Protein AF-A0A917NNL1-F1 (afdb_monomer)

Mean predicted aligned error: 13.94 Å

pLDDT: mean 75.23, std 23.36, range [39.41, 98.56]

Structure (mmCIF, N/CA/C/O backbone):
data_AF-A0A917NNL1-F1
#
_entry.id   AF-A0A917NNL1-F1
#
loop_
_atom_site.group_PDB
_atom_site.id
_atom_site.type_symbol
_atom_site.label_atom_id
_atom_site.label_alt_id
_atom_site.label_comp_id
_atom_site.label_asym_id
_atom_site.label_entity_id
_atom_site.label_seq_id
_atom_site.pdbx_PDB_ins_code
_atom_site.Cartn_x
_atom_site.Cartn_y
_atom_site.Cartn_z
_atom_site.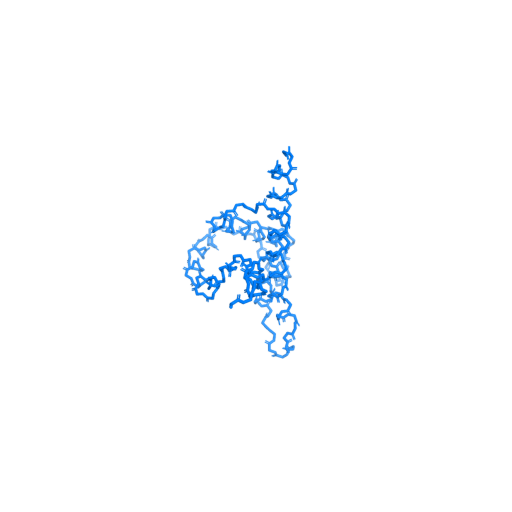occupancy
_atom_site.B_iso_or_equiv
_atom_site.auth_seq_id
_atom_site.auth_comp_id
_atom_site.auth_asym_id
_atom_site.auth_atom_id
_atom_site.pdbx_PDB_model_num
ATOM 1 N N . MET A 1 1 ? 38.543 -42.756 7.870 1.00 49.38 1 MET A N 1
ATOM 2 C CA . MET A 1 1 ? 37.771 -41.542 7.534 1.00 49.38 1 MET A CA 1
ATOM 3 C C . MET A 1 1 ? 36.897 -41.929 6.367 1.00 49.38 1 MET A C 1
ATOM 5 O O . MET A 1 1 ? 37.455 -42.351 5.367 1.00 49.38 1 MET A O 1
ATOM 9 N N . ASN A 1 2 ? 35.582 -41.982 6.570 1.00 50.75 2 ASN A N 1
ATOM 10 C CA . ASN A 1 2 ? 34.646 -42.558 5.607 1.00 50.75 2 ASN A CA 1
ATOM 11 C C . ASN A 1 2 ? 34.045 -41.427 4.763 1.00 50.75 2 ASN A C 1
ATOM 13 O O . ASN A 1 2 ? 33.583 -40.434 5.322 1.00 50.75 2 ASN A O 1
ATOM 17 N N . ASP A 1 3 ? 34.020 -41.594 3.443 1.00 52.50 3 ASP A N 1
ATOM 18 C CA . ASP A 1 3 ? 33.631 -40.577 2.448 1.00 52.50 3 ASP A CA 1
ATOM 19 C C . ASP A 1 3 ? 32.131 -40.197 2.460 1.00 52.50 3 ASP A C 1
ATOM 21 O O . ASP A 1 3 ? 31.635 -39.530 1.557 1.00 52.50 3 ASP A O 1
ATOM 25 N N . GLN A 1 4 ? 31.391 -40.589 3.501 1.00 53.19 4 GLN A N 1
ATOM 26 C CA . GLN A 1 4 ? 29.971 -40.272 3.681 1.00 53.19 4 GLN A CA 1
ATOM 27 C C . GLN A 1 4 ? 29.708 -39.017 4.528 1.00 53.19 4 GLN A C 1
ATOM 29 O O . GLN A 1 4 ? 28.570 -38.562 4.580 1.00 53.19 4 GLN A O 1
ATOM 34 N N . GLU A 1 5 ? 30.729 -38.405 5.135 1.00 53.75 5 GLU A N 1
ATOM 35 C CA . GLU A 1 5 ? 30.560 -37.146 5.886 1.00 53.75 5 GLU A CA 1
ATOM 36 C C . GLU A 1 5 ? 30.723 -35.881 5.021 1.00 53.75 5 GLU A C 1
ATOM 38 O O . GLU A 1 5 ? 30.414 -34.783 5.477 1.00 53.75 5 GLU A O 1
ATOM 43 N N . GLN A 1 6 ? 31.139 -36.001 3.753 1.00 52.16 6 GLN A N 1
ATOM 44 C CA . GLN A 1 6 ? 31.315 -34.837 2.869 1.00 52.16 6 GLN A CA 1
ATOM 45 C C . GLN A 1 6 ? 30.054 -34.413 2.095 1.00 52.16 6 GLN A C 1
ATOM 47 O O . GLN A 1 6 ? 30.068 -33.372 1.445 1.00 52.16 6 GLN A O 1
ATOM 52 N N . LEU A 1 7 ? 28.939 -35.147 2.199 1.00 49.28 7 LEU A N 1
ATOM 53 C CA . LEU A 1 7 ? 27.685 -34.832 1.491 1.00 49.28 7 LEU A CA 1
ATOM 54 C C . LEU A 1 7 ? 26.594 -34.186 2.372 1.00 49.28 7 LEU A C 1
ATOM 56 O O . LEU A 1 7 ? 25.415 -34.259 2.049 1.00 49.28 7 LEU A O 1
ATOM 60 N N . SER A 1 8 ? 26.971 -33.530 3.476 1.00 53.31 8 SER A N 1
ATOM 61 C CA . SER A 1 8 ? 26.028 -32.898 4.423 1.00 53.31 8 SER A CA 1
ATOM 62 C C . SER A 1 8 ? 26.089 -31.358 4.457 1.00 53.31 8 SER A C 1
ATOM 64 O O . SER A 1 8 ? 25.460 -30.740 5.314 1.00 53.31 8 SER A O 1
ATOM 66 N N . MET A 1 9 ? 26.851 -30.708 3.571 1.00 47.72 9 MET A N 1
ATOM 67 C CA . MET A 1 9 ? 27.166 -29.270 3.702 1.00 47.72 9 MET A CA 1
ATOM 68 C C . MET A 1 9 ? 26.698 -28.396 2.521 1.00 47.72 9 MET A C 1
ATOM 70 O O . MET A 1 9 ? 27.087 -27.236 2.447 1.00 47.72 9 MET A O 1
ATOM 74 N N . ALA A 1 10 ? 25.858 -28.905 1.610 1.00 48.75 10 ALA A N 1
ATOM 75 C CA . ALA A 1 10 ? 25.481 -28.200 0.372 1.00 48.75 10 ALA A CA 1
ATOM 76 C C . ALA A 1 10 ? 24.006 -27.738 0.280 1.00 48.75 10 ALA A C 1
ATOM 78 O O . ALA A 1 10 ? 23.541 -27.436 -0.813 1.00 48.75 10 ALA A O 1
ATOM 79 N N . GLU A 1 11 ? 23.274 -27.639 1.396 1.00 49.38 11 GLU A N 1
ATOM 80 C CA . GLU A 1 11 ? 21.885 -27.119 1.417 1.00 49.38 11 GLU A CA 1
ATOM 81 C C . GLU A 1 11 ? 21.673 -25.940 2.380 1.00 49.38 11 GLU A C 1
ATOM 83 O O . GLU A 1 11 ? 20.564 -25.661 2.827 1.00 49.38 11 GLU A O 1
ATOM 88 N N . GLN A 1 12 ? 22.726 -25.186 2.691 1.00 49.28 12 GLN A N 1
ATOM 89 C CA . GLN A 1 12 ? 22.555 -23.871 3.307 1.00 49.28 12 GLN A CA 1
ATOM 90 C C . GLN A 1 12 ? 22.591 -22.822 2.200 1.00 49.28 12 GLN A C 1
ATOM 92 O O . GLN A 1 12 ? 23.648 -22.321 1.822 1.00 49.28 12 GLN A O 1
ATOM 97 N N . GLY A 1 13 ? 21.410 -22.539 1.642 1.00 52.59 13 GLY A N 1
ATOM 98 C CA . GLY A 1 13 ? 21.198 -21.352 0.817 1.00 52.59 13 GLY A CA 1
ATOM 99 C C . GLY A 1 13 ? 21.659 -20.090 1.561 1.00 52.59 13 GLY A C 1
ATOM 100 O O . GLY A 1 13 ? 21.747 -20.100 2.793 1.00 52.59 13 GLY A O 1
ATOM 101 N N . PRO A 1 14 ? 21.999 -19.010 0.837 1.00 44.94 14 PRO A N 1
ATOM 102 C CA . PRO A 1 14 ? 22.561 -17.816 1.451 1.00 44.94 14 PRO A CA 1
ATOM 103 C C . PRO A 1 14 ? 21.630 -17.294 2.555 1.00 44.94 14 PRO A C 1
ATOM 105 O O . PRO A 1 14 ? 20.407 -17.334 2.387 1.00 44.94 14 PRO A O 1
ATOM 108 N N . PRO A 1 15 ? 22.179 -16.804 3.681 1.00 40.81 15 PRO A N 1
ATOM 109 C CA . PRO A 1 15 ? 21.366 -16.260 4.753 1.00 40.81 15 PRO A CA 1
ATOM 110 C C . PRO A 1 15 ? 20.536 -15.106 4.194 1.00 40.81 15 PRO A C 1
ATOM 112 O O . PRO A 1 15 ? 21.080 -14.110 3.714 1.00 40.81 15 PRO A O 1
ATOM 115 N N . VAL A 1 16 ? 19.211 -15.249 4.248 1.00 45.28 16 VAL A N 1
ATOM 116 C CA . VAL A 1 16 ? 18.291 -14.137 4.024 1.00 45.28 16 VAL A CA 1
ATOM 117 C C . VAL A 1 16 ? 18.615 -13.111 5.099 1.00 45.28 16 VAL A C 1
ATOM 119 O O . VAL A 1 16 ? 18.398 -13.343 6.288 1.00 45.28 16 VAL A O 1
ATOM 122 N N . ILE A 1 17 ? 19.218 -12.005 4.679 1.00 40.34 17 ILE A N 1
ATOM 123 C CA . ILE A 1 17 ? 19.581 -10.887 5.538 1.00 40.34 17 ILE A CA 1
ATOM 124 C C . ILE A 1 17 ? 18.274 -10.256 6.048 1.00 40.34 17 ILE A C 1
ATOM 126 O O . ILE A 1 17 ? 17.710 -9.358 5.431 1.00 40.34 17 ILE A O 1
ATOM 130 N N . MET A 1 18 ? 17.770 -10.754 7.181 1.00 41.66 18 MET A N 1
ATOM 131 C CA . MET A 1 18 ? 16.827 -10.044 8.046 1.00 41.66 18 MET A CA 1
ATOM 132 C C . MET A 1 18 ? 17.590 -8.895 8.714 1.00 41.66 18 MET A C 1
ATOM 134 O O . MET A 1 18 ? 18.110 -9.043 9.817 1.00 41.66 18 MET A O 1
ATOM 138 N N . VAL A 1 19 ? 17.686 -7.748 8.045 1.00 41.94 19 VAL A N 1
ATOM 139 C CA . VAL A 1 19 ? 18.111 -6.501 8.694 1.00 41.94 19 VAL A CA 1
ATOM 140 C C . VAL A 1 19 ? 16.865 -5.683 9.014 1.00 41.94 19 VAL A C 1
ATOM 142 O O . VAL A 1 19 ? 16.245 -5.070 8.154 1.00 41.94 19 VAL A O 1
ATOM 145 N N . GLU A 1 20 ? 16.479 -5.780 10.285 1.00 45.16 20 GLU A N 1
ATOM 146 C CA . GLU A 1 20 ? 15.865 -4.741 11.118 1.00 45.16 20 GLU A CA 1
ATOM 147 C C . GLU A 1 20 ? 14.899 -3.747 10.443 1.00 45.16 20 GLU A C 1
ATOM 149 O O . GLU A 1 20 ? 15.205 -2.574 10.237 1.00 45.16 20 GLU A O 1
ATOM 154 N N . ARG A 1 21 ? 13.648 -4.171 10.242 1.00 50.75 21 ARG A N 1
ATOM 155 C CA . ARG A 1 21 ? 12.533 -3.296 9.825 1.00 50.75 21 ARG A CA 1
ATOM 156 C C . ARG A 1 21 ? 11.933 -2.426 10.951 1.00 50.75 21 ARG A C 1
ATOM 158 O O . ARG A 1 21 ? 10.990 -1.678 10.727 1.00 50.75 21 ARG A O 1
ATOM 165 N N . GLY A 1 22 ? 12.477 -2.464 12.173 1.00 43.69 22 GLY A N 1
ATOM 166 C CA . GLY A 1 22 ? 11.804 -1.919 13.368 1.00 43.69 22 GLY A CA 1
ATOM 167 C C . GLY A 1 22 ? 12.099 -0.463 13.775 1.00 43.69 22 GLY A C 1
ATOM 168 O O . GLY A 1 22 ? 11.362 0.093 14.594 1.00 43.69 22 GLY A O 1
ATOM 169 N N . ALA A 1 23 ? 13.156 0.184 13.266 1.00 41.72 23 ALA A N 1
ATOM 170 C CA . ALA A 1 23 ? 13.652 1.439 13.864 1.00 41.72 23 ALA A CA 1
ATOM 171 C C . ALA A 1 23 ? 13.554 2.700 12.981 1.00 41.72 23 ALA A C 1
ATOM 173 O O . ALA A 1 23 ? 13.544 3.810 13.517 1.00 41.72 23 ALA A O 1
ATOM 174 N N . MET A 1 24 ? 13.420 2.579 11.656 1.00 41.25 24 MET A N 1
ATOM 175 C CA . MET A 1 24 ? 13.565 3.726 10.738 1.00 41.25 24 MET A CA 1
ATOM 176 C C . MET A 1 24 ? 12.238 4.325 10.229 1.00 41.25 24 MET A C 1
ATOM 178 O O . MET A 1 24 ? 12.240 5.310 9.498 1.00 41.25 24 MET A O 1
ATOM 182 N N . ILE A 1 25 ? 11.088 3.811 10.680 1.00 46.25 25 ILE A N 1
ATOM 183 C CA . ILE A 1 25 ? 9.755 4.355 10.342 1.00 46.25 25 ILE A CA 1
ATOM 184 C C . ILE A 1 25 ? 9.412 5.626 11.153 1.00 46.25 25 ILE A C 1
ATOM 186 O O . ILE A 1 25 ? 8.506 6.376 10.799 1.00 46.25 25 ILE A O 1
ATOM 190 N N . ARG A 1 26 ? 10.158 5.951 12.220 1.00 48.00 26 ARG A N 1
ATOM 191 C CA . ARG A 1 26 ? 9.797 7.061 13.127 1.00 48.00 26 ARG A CA 1
ATOM 192 C C . ARG A 1 26 ? 10.413 8.430 12.817 1.00 48.00 26 ARG A C 1
ATOM 194 O O . ARG A 1 26 ? 10.005 9.399 13.454 1.00 48.00 26 ARG A O 1
ATOM 201 N N . LEU A 1 27 ? 11.340 8.556 11.861 1.00 43.09 27 LEU A N 1
ATOM 202 C CA . LEU A 1 27 ? 12.072 9.822 11.666 1.00 43.09 27 LEU A CA 1
ATOM 203 C C . LEU A 1 27 ? 11.625 10.671 10.462 1.00 43.09 27 LEU A C 1
ATOM 205 O O . LEU A 1 27 ? 11.835 11.881 10.478 1.00 43.09 27 LEU A O 1
ATOM 209 N N . LEU A 1 28 ? 10.956 10.093 9.458 1.00 43.12 28 LEU A N 1
ATOM 210 C CA . LEU A 1 28 ? 10.515 10.843 8.267 1.00 43.12 28 LEU A CA 1
ATOM 211 C C . LEU A 1 28 ? 9.057 11.328 8.335 1.00 43.12 28 LEU A C 1
ATOM 213 O O . LEU A 1 28 ? 8.667 12.210 7.570 1.00 43.12 28 LEU A O 1
ATOM 217 N N . SER A 1 29 ? 8.289 10.886 9.338 1.00 44.00 29 SER A N 1
ATOM 218 C CA . SER A 1 29 ? 6.923 11.364 9.623 1.00 44.00 29 SER A CA 1
ATOM 219 C C . SER A 1 29 ? 6.845 12.826 10.094 1.00 44.00 29 SER A C 1
ATOM 221 O O . SER A 1 29 ? 5.756 13.316 10.383 1.00 44.00 29 SER A O 1
ATOM 223 N N . ARG A 1 30 ? 7.976 13.542 10.190 1.00 42.50 30 ARG A N 1
ATOM 224 C CA . ARG A 1 30 ? 8.014 14.974 10.535 1.00 42.50 30 ARG A CA 1
ATOM 225 C C . ARG A 1 30 ? 8.125 15.922 9.338 1.00 42.50 30 ARG A C 1
ATOM 227 O O . ARG A 1 30 ? 7.689 17.059 9.479 1.00 42.50 30 ARG A O 1
ATOM 234 N N . SER A 1 31 ? 8.635 15.489 8.181 1.00 41.84 31 SER A N 1
ATOM 235 C CA . SER A 1 31 ? 8.830 16.400 7.035 1.00 41.84 31 SER A CA 1
ATOM 236 C C . SER A 1 31 ? 7.626 16.484 6.092 1.00 41.84 31 SER A C 1
ATOM 238 O O . SER A 1 31 ? 7.432 17.519 5.463 1.00 41.84 31 SER A O 1
ATOM 240 N N . LEU A 1 32 ? 6.756 15.465 6.034 1.00 46.06 32 LEU A N 1
ATOM 241 C CA . LEU A 1 3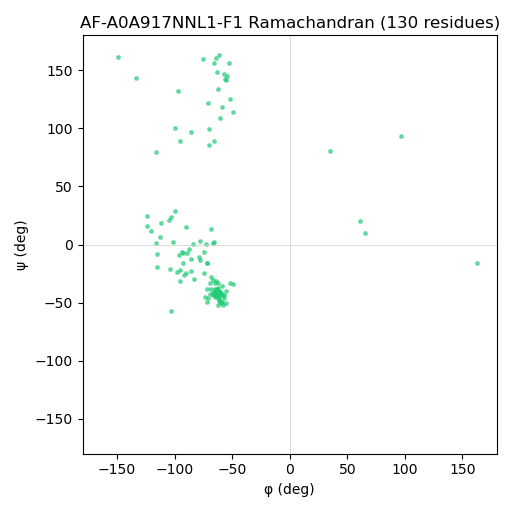2 ? 5.547 15.518 5.191 1.00 46.06 32 LEU A CA 1
ATOM 242 C C . LEU A 1 32 ? 4.395 16.338 5.803 1.00 46.06 32 LEU A C 1
ATOM 244 O O . LEU A 1 32 ? 3.424 16.656 5.122 1.00 46.06 32 LEU A O 1
ATOM 248 N N . THR A 1 33 ? 4.499 16.721 7.078 1.00 45.44 33 THR A N 1
ATOM 249 C CA . THR A 1 33 ? 3.462 17.486 7.790 1.00 45.44 33 THR A CA 1
ATOM 250 C C . THR A 1 33 ? 3.371 18.945 7.322 1.00 45.44 33 THR A C 1
ATOM 252 O O . THR A 1 33 ? 2.360 19.596 7.564 1.00 45.44 33 THR A O 1
ATOM 255 N N . LEU A 1 34 ? 4.379 19.459 6.608 1.00 40.06 34 LEU A N 1
ATOM 256 C CA . LEU A 1 34 ? 4.409 20.848 6.129 1.00 40.06 34 LEU A CA 1
ATOM 257 C C . LEU A 1 34 ? 3.702 21.066 4.782 1.00 40.06 34 LEU A C 1
ATOM 259 O O . LEU A 1 34 ? 3.192 22.154 4.549 1.00 40.06 34 LEU A O 1
ATOM 263 N N . ALA A 1 35 ? 3.546 20.033 3.946 1.00 44.12 35 ALA A N 1
ATOM 264 C CA . ALA A 1 35 ? 2.730 20.126 2.725 1.00 44.12 35 ALA A CA 1
ATOM 265 C C . ALA A 1 35 ? 1.212 20.119 3.013 1.00 44.12 35 ALA A C 1
ATOM 267 O O . ALA A 1 35 ? 0.397 20.322 2.119 1.00 44.12 35 ALA A O 1
ATOM 268 N N . LYS A 1 36 ? 0.819 19.898 4.275 1.00 49.84 36 LYS A N 1
ATOM 269 C CA . LYS A 1 36 ? -0.577 19.772 4.715 1.00 49.84 36 LYS A CA 1
ATOM 270 C C . LYS A 1 36 ? -1.272 21.115 4.983 1.00 49.84 36 LYS A C 1
ATOM 272 O O . LYS A 1 36 ? -2.431 21.106 5.382 1.00 49.84 36 LYS A O 1
ATOM 277 N N . LEU A 1 37 ? -0.584 22.248 4.801 1.00 47.12 37 LEU A N 1
ATOM 278 C CA . LEU A 1 37 ? -1.085 23.563 5.227 1.00 47.12 37 LEU A CA 1
ATOM 279 C C . LEU A 1 37 ? -1.373 24.570 4.104 1.00 47.12 37 LEU A C 1
ATOM 281 O O . LEU A 1 37 ? -2.008 25.579 4.390 1.00 47.12 37 LEU A O 1
ATOM 285 N N . GLU A 1 38 ? -1.013 24.306 2.845 1.00 44.12 38 GLU A N 1
ATOM 286 C CA . GLU A 1 38 ? -1.229 25.287 1.758 1.00 44.12 38 GLU A CA 1
ATOM 287 C C . GLU A 1 38 ? -2.202 24.823 0.657 1.00 44.12 38 GLU A C 1
ATOM 289 O O . GLU A 1 38 ? -2.504 25.575 -0.264 1.00 44.12 38 GLU A O 1
ATOM 294 N N . GLY A 1 39 ? -2.775 23.622 0.787 1.00 40.03 39 GLY A N 1
ATOM 295 C CA . GLY A 1 39 ? -3.781 23.074 -0.129 1.00 40.03 39 GLY A CA 1
ATOM 296 C C . GLY A 1 39 ? -5.127 22.854 0.554 1.00 40.03 39 GLY A C 1
ATOM 297 O O . GLY A 1 39 ? -5.455 21.742 0.956 1.00 40.03 39 GLY A O 1
ATOM 298 N N . ALA A 1 40 ? -5.902 23.922 0.708 1.00 50.19 40 ALA A N 1
ATOM 299 C CA . ALA A 1 40 ? -7.307 23.848 1.075 1.00 50.19 40 ALA A CA 1
ATOM 300 C C . ALA A 1 40 ? -8.150 23.135 -0.006 1.00 50.19 40 ALA A C 1
ATOM 302 O O . ALA A 1 40 ? -7.803 23.132 -1.184 1.00 50.19 40 ALA A O 1
ATOM 303 N N . THR A 1 41 ? -9.331 22.677 0.429 1.00 45.09 41 THR A N 1
ATOM 304 C CA . THR A 1 41 ? -10.507 22.175 -0.319 1.00 45.09 41 THR A CA 1
ATOM 305 C C . THR A 1 41 ? -10.602 20.651 -0.479 1.00 45.09 41 THR A C 1
ATOM 307 O O . THR A 1 41 ? -10.057 20.046 -1.389 1.00 45.09 41 THR A O 1
ATOM 310 N N . GLY A 1 42 ? -11.327 20.024 0.452 1.00 42.56 42 GLY A N 1
ATOM 311 C CA . GLY A 1 42 ? -11.662 18.597 0.408 1.00 42.56 42 GLY A CA 1
ATOM 312 C C . GLY A 1 42 ? -12.124 18.015 1.746 1.00 42.56 42 GLY A C 1
ATOM 313 O O . GLY A 1 42 ? -12.747 16.959 1.771 1.00 42.56 42 GLY A O 1
ATOM 314 N N . LEU A 1 43 ? -11.877 18.705 2.866 1.00 49.34 43 LEU A N 1
ATOM 315 C CA . LEU A 1 43 ? -12.598 18.418 4.104 1.00 49.34 43 LEU A CA 1
ATOM 316 C C . LEU A 1 43 ? -14.038 18.878 3.901 1.00 49.34 43 LEU A C 1
ATOM 318 O O . LEU A 1 43 ? -14.321 20.073 3.962 1.00 49.34 43 LEU A O 1
ATOM 322 N N . ASP A 1 44 ? -14.915 17.928 3.600 1.00 46.56 44 ASP A N 1
ATOM 323 C CA . ASP A 1 44 ? -16.354 18.129 3.621 1.00 46.56 44 ASP A CA 1
ATOM 324 C C . ASP A 1 44 ? -16.724 18.792 4.966 1.00 46.56 44 ASP A C 1
ATOM 326 O O . ASP A 1 44 ? -16.504 18.188 6.025 1.00 46.56 44 ASP A O 1
ATOM 330 N N . PRO A 1 45 ? -17.223 20.046 4.985 1.00 50.03 45 PRO A N 1
ATOM 331 C CA . PRO A 1 45 ? -17.530 20.760 6.226 1.00 50.03 45 PRO A CA 1
ATOM 332 C C . PRO A 1 45 ? -18.686 20.118 7.019 1.00 50.03 45 PRO A C 1
ATOM 334 O O . PRO A 1 45 ? -19.059 20.620 8.078 1.00 50.03 45 PRO A O 1
ATOM 337 N N . ALA A 1 46 ? -19.240 19.004 6.533 1.00 50.25 46 ALA A N 1
ATOM 338 C CA . ALA A 1 46 ?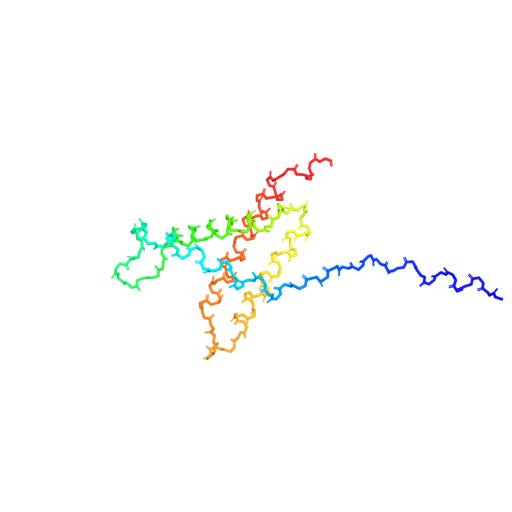 -20.367 18.275 7.096 1.00 50.25 46 ALA A CA 1
ATOM 339 C C . ALA A 1 46 ? -19.995 16.959 7.815 1.00 50.25 46 ALA A C 1
ATOM 341 O O . ALA A 1 46 ? -20.847 16.087 7.957 1.00 50.25 46 ALA A O 1
ATOM 342 N N . GLY A 1 47 ? -18.748 16.763 8.264 1.00 55.69 47 GLY A N 1
ATOM 343 C CA . GLY A 1 47 ? -18.377 15.573 9.056 1.00 55.69 47 GLY A CA 1
ATOM 344 C C . GLY A 1 47 ? -18.567 14.230 8.329 1.00 55.69 47 GLY A C 1
ATOM 345 O O . GLY A 1 47 ? -18.677 13.189 8.980 1.00 55.69 47 GLY A O 1
ATOM 346 N N . GLY A 1 48 ? -18.634 14.256 6.994 1.00 65.19 48 GLY A N 1
ATOM 347 C CA . GLY A 1 48 ? -18.784 13.087 6.134 1.00 65.19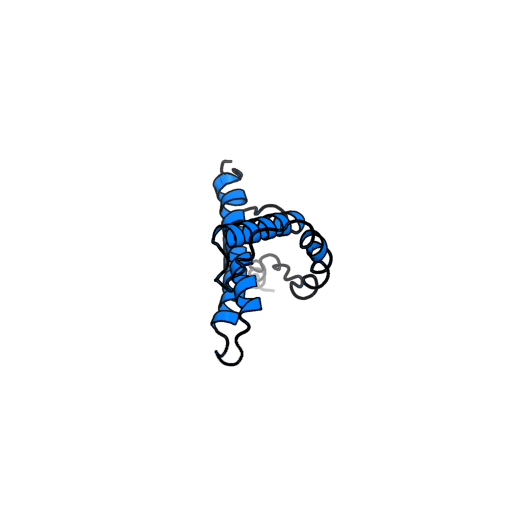 48 GLY A CA 1
ATOM 348 C C . GLY A 1 48 ? -17.492 12.278 6.001 1.00 65.19 48 GLY A C 1
ATOM 349 O O . GLY A 1 48 ? -16.391 12.768 6.258 1.00 65.19 48 GLY A O 1
ATOM 350 N N . ALA A 1 49 ? -17.630 11.010 5.604 1.00 73.19 49 ALA A N 1
ATOM 351 C CA . ALA A 1 49 ? -16.489 10.165 5.260 1.00 73.19 49 ALA A CA 1
ATOM 352 C C . ALA A 1 49 ? -15.657 10.813 4.132 1.00 73.19 49 ALA A C 1
ATOM 354 O O . ALA A 1 49 ? -16.235 11.473 3.266 1.00 73.19 49 ALA A O 1
ATOM 355 N N . PRO A 1 50 ? -14.321 10.631 4.112 1.00 81.88 50 PRO A N 1
ATOM 356 C CA . PRO A 1 50 ? -13.480 11.209 3.069 1.00 81.88 50 PRO A CA 1
ATOM 357 C C . PRO A 1 50 ? -13.949 10.762 1.681 1.00 81.88 50 PRO A C 1
ATOM 359 O O . PRO A 1 50 ? -14.364 9.615 1.499 1.00 81.88 50 PRO A O 1
ATOM 362 N N . SER A 1 51 ? -13.880 11.661 0.698 1.00 90.50 51 SER A N 1
ATOM 363 C CA . SER A 1 51 ? -14.229 11.328 -0.683 1.00 90.50 51 SER A CA 1
ATOM 364 C C . SER A 1 51 ? -13.243 10.308 -1.261 1.00 90.50 51 SER A C 1
ATOM 366 O O . SER A 1 51 ? -12.092 10.202 -0.823 1.00 90.50 51 SER A O 1
ATOM 368 N N . LEU A 1 52 ? -13.680 9.563 -2.281 1.00 92.19 52 LEU A N 1
ATOM 369 C CA . LEU A 1 52 ? -12.812 8.635 -3.012 1.00 92.19 52 LEU A CA 1
ATOM 370 C C . LEU A 1 52 ? -11.563 9.346 -3.560 1.00 92.19 52 LEU A C 1
ATOM 372 O O . LEU A 1 52 ? -10.465 8.806 -3.483 1.00 92.19 52 LEU A O 1
ATOM 376 N N . GLU A 1 53 ? -11.721 10.571 -4.058 1.00 91.19 53 GLU A N 1
ATOM 377 C CA . GLU A 1 53 ? -10.628 11.393 -4.587 1.00 91.19 53 GLU A CA 1
ATOM 378 C C . GLU A 1 53 ? -9.563 11.686 -3.523 1.00 91.19 53 GLU A C 1
ATOM 380 O O . GLU A 1 53 ? -8.373 11.532 -3.796 1.00 91.19 53 GLU A O 1
ATOM 385 N N . CYS A 1 54 ? -9.968 12.018 -2.290 1.00 8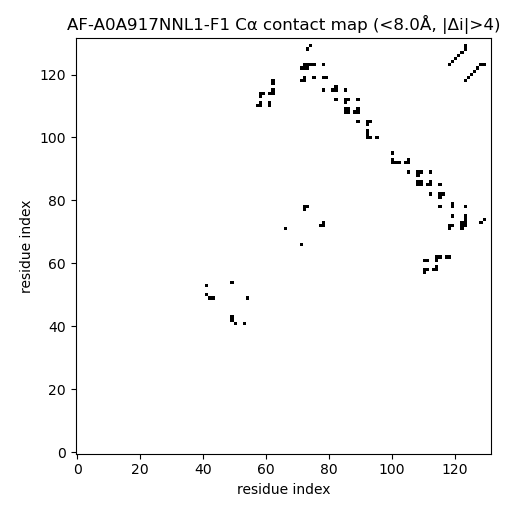8.56 54 CYS A N 1
ATOM 386 C CA . CYS A 1 54 ? -9.029 12.193 -1.182 1.00 88.56 54 CYS A CA 1
ATOM 387 C C . CYS A 1 54 ? -8.281 10.892 -0.859 1.00 88.56 54 CYS A C 1
ATOM 389 O O . CYS A 1 54 ? -7.072 10.925 -0.634 1.00 88.56 54 CYS A O 1
ATOM 391 N N . MET A 1 55 ? -8.966 9.743 -0.864 1.00 94.56 55 MET A N 1
ATOM 392 C CA . MET A 1 55 ? -8.319 8.450 -0.606 1.00 94.56 55 MET A CA 1
ATOM 393 C C . MET A 1 55 ? -7.295 8.097 -1.692 1.00 94.56 55 MET A C 1
ATOM 395 O O . MET A 1 55 ? -6.186 7.672 -1.378 1.00 94.56 55 MET A O 1
ATOM 399 N N . LEU A 1 56 ? -7.638 8.311 -2.964 1.00 95.88 56 LEU A N 1
ATOM 400 C CA . LEU A 1 56 ? -6.726 8.083 -4.087 1.00 95.88 56 LEU A CA 1
ATOM 401 C C . LEU A 1 56 ? -5.516 9.026 -4.040 1.00 95.88 56 LEU A C 1
ATOM 403 O O . LEU A 1 56 ? -4.398 8.589 -4.306 1.00 95.88 56 LEU A O 1
ATOM 407 N N . ALA A 1 57 ? -5.716 10.291 -3.655 1.00 94.00 57 ALA A N 1
ATOM 408 C CA . ALA A 1 57 ? -4.623 11.243 -3.474 1.00 94.00 57 ALA A CA 1
ATOM 409 C C . ALA A 1 57 ? -3.648 10.788 -2.378 1.00 94.00 57 ALA A C 1
ATOM 411 O O . ALA A 1 57 ? -2.434 10.855 -2.562 1.00 94.00 57 ALA A O 1
ATOM 412 N N . GLU A 1 58 ? -4.157 10.272 -1.260 1.00 95.19 58 GLU A N 1
ATOM 413 C CA . GLU A 1 58 ? -3.310 9.728 -0.198 1.00 95.19 58 GLU A CA 1
ATOM 414 C C . GLU A 1 58 ? -2.530 8.483 -0.628 1.00 95.19 58 GLU A C 1
ATOM 416 O O . GLU A 1 58 ? -1.344 8.379 -0.319 1.00 95.19 58 GLU A O 1
ATOM 421 N N . ILE A 1 59 ? -3.158 7.571 -1.376 1.00 97.94 59 ILE A N 1
ATOM 422 C CA . ILE A 1 59 ? -2.459 6.420 -1.965 1.00 97.94 59 ILE A CA 1
ATOM 423 C C . ILE A 1 59 ? -1.345 6.907 -2.896 1.00 97.94 59 ILE A C 1
ATOM 425 O O . ILE A 1 59 ? -0.226 6.410 -2.821 1.00 97.94 59 ILE A O 1
ATOM 429 N N . GLY A 1 60 ? -1.610 7.917 -3.731 1.00 96.38 60 GLY A N 1
ATOM 430 C CA . GLY A 1 60 ? -0.598 8.517 -4.605 1.00 96.38 60 GLY A CA 1
ATOM 431 C C . GLY A 1 60 ? 0.585 9.122 -3.839 1.00 96.38 60 GLY A C 1
ATOM 432 O O . GLY A 1 60 ? 1.735 8.937 -4.237 1.00 96.38 60 GLY A O 1
ATOM 433 N N . ILE A 1 61 ? 0.322 9.793 -2.712 1.00 97.31 61 ILE A N 1
ATOM 434 C CA . ILE A 1 61 ? 1.371 10.308 -1.816 1.00 97.31 61 ILE A CA 1
ATOM 435 C C . ILE A 1 61 ? 2.208 9.159 -1.246 1.00 97.31 61 ILE A C 1
ATOM 437 O O . ILE A 1 61 ? 3.433 9.259 -1.195 1.00 97.31 61 ILE A O 1
ATOM 441 N N . GLU A 1 62 ? 1.567 8.069 -0.831 1.00 97.81 62 GLU A N 1
ATOM 442 C CA . GLU A 1 62 ? 2.253 6.911 -0.262 1.00 97.81 62 GLU A CA 1
ATOM 443 C C . GLU A 1 62 ? 3.099 6.165 -1.304 1.00 97.81 62 GLU A C 1
ATOM 445 O O . GLU A 1 62 ? 4.234 5.786 -1.016 1.00 97.81 62 GLU A O 1
ATOM 450 N N . VAL A 1 63 ? 2.610 6.042 -2.541 1.00 97.31 63 VAL A N 1
ATOM 451 C CA . VAL A 1 63 ? 3.390 5.535 -3.681 1.00 97.31 63 VAL A CA 1
ATOM 452 C C . VAL A 1 63 ? 4.644 6.386 -3.892 1.00 97.31 63 VAL A C 1
ATOM 454 O O . VAL A 1 63 ? 5.752 5.849 -3.901 1.00 97.31 63 VAL A O 1
ATOM 457 N N . ALA A 1 64 ? 4.493 7.712 -3.980 1.00 95.56 64 ALA A N 1
ATOM 458 C CA . ALA A 1 64 ? 5.625 8.623 -4.146 1.00 95.56 64 ALA A CA 1
ATOM 459 C C . ALA A 1 64 ? 6.622 8.511 -2.980 1.00 95.56 64 ALA A C 1
ATOM 461 O O . ALA A 1 64 ? 7.831 8.460 -3.198 1.00 95.56 64 ALA A O 1
ATOM 462 N N . ARG A 1 65 ? 6.133 8.407 -1.737 1.00 95.94 65 ARG A N 1
ATOM 463 C CA . ARG A 1 65 ? 6.973 8.184 -0.551 1.00 95.94 65 ARG A CA 1
ATOM 464 C C . ARG A 1 65 ? 7.762 6.882 -0.671 1.00 95.94 65 ARG A C 1
ATOM 466 O O . ARG A 1 65 ? 8.974 6.892 -0.472 1.00 95.94 65 ARG A O 1
ATOM 473 N N . ALA A 1 66 ? 7.108 5.777 -1.005 1.00 93.50 66 ALA A N 1
ATOM 474 C CA . ALA A 1 66 ? 7.758 4.481 -1.134 1.00 93.50 66 ALA A CA 1
ATOM 475 C C . ALA A 1 66 ? 8.825 4.462 -2.240 1.00 93.50 66 ALA A C 1
ATOM 477 O O . ALA A 1 66 ? 9.887 3.884 -2.032 1.00 93.50 66 ALA A O 1
ATOM 478 N N . GLU A 1 67 ? 8.595 5.148 -3.362 1.00 92.81 67 GLU A N 1
ATOM 479 C CA . GLU A 1 67 ? 9.581 5.301 -4.445 1.00 92.81 67 GLU A CA 1
ATOM 480 C C . GLU A 1 67 ? 10.830 6.080 -4.023 1.00 92.81 67 GLU A C 1
ATOM 482 O O . GLU A 1 67 ? 11.920 5.816 -4.522 1.00 92.81 67 GLU A O 1
ATOM 487 N N . THR A 1 68 ? 10.700 7.027 -3.090 1.00 94.50 68 THR A N 1
ATOM 488 C CA . THR A 1 68 ? 11.877 7.725 -2.544 1.00 94.50 68 THR A CA 1
ATOM 489 C C . THR A 1 68 ? 12.681 6.871 -1.570 1.00 94.50 68 THR A C 1
ATOM 491 O O . THR A 1 68 ? 13.865 7.130 -1.365 1.00 94.50 68 THR A O 1
ATOM 494 N N . LEU A 1 69 ? 12.043 5.880 -0.944 1.00 93.00 69 LEU A N 1
ATOM 495 C CA . LEU A 1 69 ? 12.650 5.071 0.112 1.00 93.00 69 LEU A CA 1
ATOM 496 C C . LEU A 1 69 ? 13.248 3.771 -0.410 1.00 93.00 69 LEU A C 1
ATOM 498 O O . LEU A 1 69 ? 14.225 3.282 0.154 1.00 93.00 69 LEU A O 1
ATOM 502 N N . TRP A 1 70 ? 12.663 3.214 -1.466 1.00 92.81 70 TRP A N 1
ATOM 503 C CA . TRP A 1 70 ? 12.968 1.872 -1.931 1.00 92.81 70 TRP A CA 1
ATOM 504 C C . TRP A 1 70 ? 13.168 1.853 -3.446 1.00 92.81 70 TRP A C 1
ATOM 506 O O . TRP A 1 70 ? 12.438 2.539 -4.166 1.00 92.81 70 TRP A O 1
ATOM 516 N N . PRO A 1 71 ? 14.110 1.038 -3.955 1.00 92.88 71 PRO A N 1
ATOM 517 C CA . PRO A 1 71 ? 14.244 0.836 -5.390 1.00 92.88 71 PRO A CA 1
ATOM 518 C C . PRO A 1 71 ? 12.962 0.224 -5.988 1.00 92.88 71 PRO A C 1
ATOM 520 O O . PRO A 1 71 ? 12.120 -0.316 -5.256 1.00 92.88 71 PRO A O 1
ATOM 523 N N . PRO A 1 72 ? 12.790 0.294 -7.321 1.00 94.12 72 PRO A N 1
ATOM 524 C CA . PRO A 1 72 ? 11.720 -0.417 -8.011 1.00 94.12 72 PRO A CA 1
ATOM 525 C C . PRO A 1 72 ? 11.738 -1.916 -7.695 1.00 94.12 72 PRO A C 1
ATOM 527 O O . PRO A 1 72 ? 12.810 -2.503 -7.574 1.00 94.12 72 PRO A O 1
ATOM 530 N N . ILE A 1 73 ? 10.561 -2.537 -7.620 1.00 93.81 73 ILE A N 1
ATOM 531 C CA . ILE A 1 73 ? 10.438 -3.986 -7.397 1.00 93.81 73 ILE A CA 1
ATOM 532 C C . ILE A 1 73 ? 11.092 -4.741 -8.571 1.00 93.81 73 ILE A C 1
ATOM 534 O O . ILE A 1 73 ? 10.876 -4.402 -9.740 1.00 93.81 73 ILE A O 1
ATOM 538 N N . HIS A 1 74 ? 11.912 -5.752 -8.285 1.00 88.81 74 HIS A N 1
ATOM 539 C CA . HIS A 1 74 ? 12.724 -6.441 -9.291 1.00 88.81 74 HIS A CA 1
ATOM 540 C C . HIS A 1 74 ? 12.033 -7.664 -9.896 1.00 88.81 74 HIS A C 1
ATOM 542 O O . HIS A 1 74 ? 12.354 -8.025 -11.024 1.00 88.81 74 HIS A O 1
ATOM 548 N N . SER A 1 75 ? 11.107 -8.302 -9.174 1.00 92.38 75 SER A N 1
ATOM 549 C CA . SER A 1 75 ? 10.405 -9.506 -9.642 1.00 92.38 75 SER A CA 1
ATOM 550 C C . SER A 1 75 ? 8.990 -9.621 -9.083 1.00 92.38 75 SER A C 1
ATOM 552 O O . SER A 1 75 ? 8.673 -9.049 -8.036 1.00 92.38 75 SER A O 1
ATOM 554 N N . ALA A 1 76 ? 8.157 -10.444 -9.724 1.00 95.56 76 ALA A N 1
ATOM 555 C CA . ALA A 1 76 ? 6.829 -10.767 -9.204 1.00 95.56 76 ALA A CA 1
ATOM 556 C C . ALA A 1 76 ? 6.864 -11.407 -7.801 1.00 95.56 76 ALA A C 1
ATOM 558 O O . ALA A 1 76 ? 6.006 -11.110 -6.973 1.00 95.56 76 ALA A O 1
ATOM 559 N N . HIS A 1 77 ? 7.866 -12.240 -7.496 1.00 95.50 77 HIS A N 1
ATOM 560 C CA . HIS A 1 77 ? 7.995 -12.875 -6.177 1.00 95.50 77 HIS A CA 1
ATOM 561 C C . HIS A 1 77 ? 8.344 -11.864 -5.079 1.00 95.50 77 HIS A C 1
ATOM 563 O O . HIS A 1 77 ? 7.753 -11.907 -4.002 1.00 95.50 77 HIS A O 1
ATOM 569 N N . GLU A 1 78 ? 9.262 -10.933 -5.357 1.00 93.44 78 GLU A N 1
ATOM 570 C CA . GLU A 1 78 ? 9.585 -9.831 -4.441 1.00 93.44 78 GLU A CA 1
ATOM 571 C C . GLU A 1 78 ? 8.358 -8.948 -4.207 1.00 93.44 78 GLU A C 1
ATOM 573 O O . GLU A 1 78 ? 7.997 -8.682 -3.064 1.00 93.44 78 GLU A O 1
ATOM 578 N N . GLY A 1 79 ? 7.674 -8.546 -5.280 1.00 95.00 79 GLY A N 1
ATOM 579 C CA . GLY A 1 79 ? 6.481 -7.714 -5.171 1.00 95.00 79 GLY A CA 1
ATOM 580 C C . GLY A 1 79 ? 5.351 -8.392 -4.398 1.00 95.00 79 GLY A C 1
ATOM 581 O O . GLY A 1 79 ? 4.705 -7.756 -3.569 1.00 95.00 79 GLY A O 1
ATOM 582 N N . TYR A 1 80 ? 5.146 -9.694 -4.616 1.00 96.94 80 TYR A N 1
ATOM 583 C CA . TYR A 1 80 ? 4.191 -10.484 -3.845 1.00 96.94 80 TYR A CA 1
ATOM 584 C C . TYR A 1 80 ? 4.569 -10.546 -2.361 1.00 96.94 80 TYR A C 1
ATOM 586 O O . TYR A 1 80 ? 3.701 -10.367 -1.511 1.00 96.94 80 TYR A O 1
ATOM 594 N N . ALA A 1 81 ? 5.850 -10.751 -2.038 1.00 96.56 81 ALA A N 1
ATOM 595 C CA . ALA A 1 81 ? 6.317 -10.774 -0.654 1.00 96.56 81 ALA A CA 1
ATOM 596 C C . ALA A 1 81 ? 6.079 -9.432 0.059 1.00 96.56 81 ALA A C 1
ATOM 598 O O . ALA A 1 81 ? 5.624 -9.429 1.199 1.00 96.56 81 ALA A O 1
ATOM 599 N N . VAL A 1 82 ? 6.313 -8.305 -0.624 1.00 96.44 82 VAL A N 1
ATOM 600 C CA . VAL A 1 82 ? 6.036 -6.960 -0.086 1.00 96.44 82 VAL A CA 1
ATOM 601 C C . VAL A 1 82 ? 4.537 -6.749 0.147 1.00 96.44 82 VAL A C 1
ATOM 603 O O . VAL A 1 82 ? 4.143 -6.280 1.208 1.00 96.44 82 VAL A O 1
ATOM 606 N N . ILE A 1 83 ? 3.678 -7.135 -0.804 1.00 97.56 83 ILE A N 1
ATOM 607 C CA . ILE A 1 83 ? 2.218 -7.056 -0.621 1.00 97.56 83 ILE A CA 1
ATOM 608 C C . ILE A 1 83 ? 1.766 -7.914 0.565 1.00 97.56 83 ILE A C 1
ATOM 610 O O . ILE A 1 83 ? 0.909 -7.490 1.338 1.00 97.56 83 ILE A O 1
ATOM 614 N N . LEU A 1 84 ? 2.319 -9.121 0.698 1.00 97.38 84 LEU A N 1
ATOM 615 C CA . LEU A 1 84 ? 1.962 -10.038 1.775 1.00 97.38 84 LEU A CA 1
ATOM 616 C C . LEU A 1 84 ? 2.331 -9.465 3.147 1.00 97.38 84 LEU A C 1
ATOM 618 O O . LEU A 1 84 ? 1.552 -9.598 4.085 1.00 97.38 84 LEU A O 1
ATOM 622 N N . GLU A 1 85 ? 3.473 -8.793 3.242 1.00 96.25 85 GLU A N 1
ATOM 623 C CA . GLU A 1 85 ? 3.905 -8.117 4.461 1.00 96.25 85 GLU A CA 1
ATOM 624 C C . GLU A 1 85 ? 2.944 -6.997 4.877 1.00 96.25 85 GLU A C 1
ATOM 626 O O . GLU A 1 85 ? 2.424 -7.031 5.989 1.00 96.25 85 GLU A O 1
ATOM 631 N N . GLU A 1 86 ? 2.612 -6.067 3.975 1.00 97.69 86 GLU A N 1
ATOM 632 C CA . GLU A 1 86 ? 1.649 -4.991 4.277 1.00 97.69 86 GLU A CA 1
ATOM 633 C C . GLU A 1 86 ? 0.251 -5.552 4.599 1.00 97.69 86 GLU A C 1
ATOM 635 O O . GLU A 1 86 ? -0.499 -5.006 5.414 1.00 97.69 86 GLU A O 1
ATOM 640 N N . PHE A 1 87 ? -0.125 -6.671 3.969 1.00 98.12 87 PHE A N 1
ATOM 641 C CA . PHE A 1 87 ? -1.373 -7.360 4.278 1.00 98.12 87 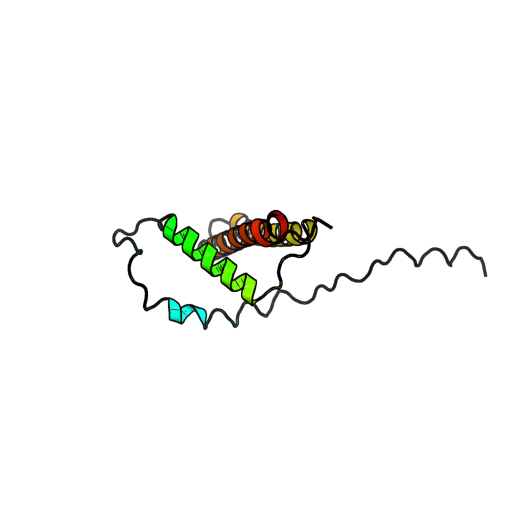PHE A CA 1
ATOM 642 C C . PHE A 1 87 ? -1.360 -7.958 5.686 1.00 98.12 87 PHE A C 1
ATOM 644 O O . PHE A 1 87 ? -2.370 -7.868 6.388 1.00 98.12 87 PHE A O 1
ATOM 651 N N . ASP A 1 88 ? -0.248 -8.560 6.109 1.00 97.56 88 ASP A N 1
ATOM 652 C CA . ASP 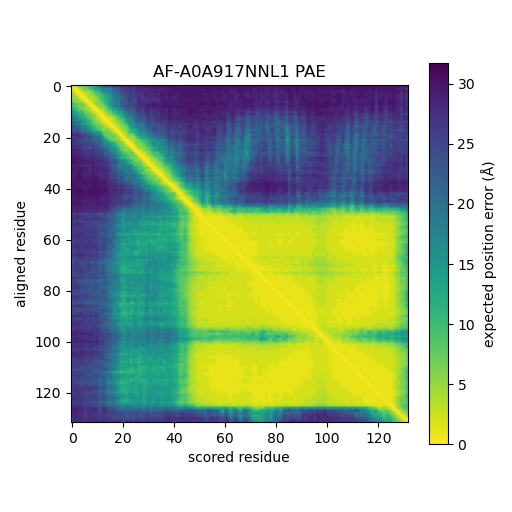A 1 88 ? -0.099 -9.092 7.460 1.00 97.56 88 ASP A CA 1
ATOM 653 C C . ASP A 1 88 ? -0.129 -7.969 8.511 1.00 97.56 88 ASP A C 1
ATOM 655 O O . ASP A 1 88 ? -0.846 -8.114 9.504 1.00 97.56 88 ASP A O 1
ATOM 659 N N . GLU A 1 89 ? 0.496 -6.815 8.255 1.00 95.19 89 GLU A N 1
ATOM 660 C CA . GLU A 1 89 ? 0.401 -5.630 9.126 1.00 95.19 89 GLU A CA 1
ATOM 661 C C . GLU A 1 89 ? -1.046 -5.114 9.244 1.00 95.19 89 GLU A C 1
ATOM 663 O O . GLU A 1 89 ? -1.573 -4.914 10.346 1.00 95.19 89 GLU A O 1
ATOM 668 N N . LEU A 1 90 ? -1.765 -4.980 8.123 1.00 97.25 90 LEU A N 1
ATOM 669 C CA . LEU A 1 90 ? -3.187 -4.621 8.146 1.00 97.25 90 LEU A CA 1
ATOM 670 C C . LEU A 1 90 ? -4.017 -5.647 8.933 1.00 97.25 90 LEU A C 1
ATOM 672 O O . LEU A 1 90 ? -4.905 -5.294 9.721 1.00 97.25 90 LEU A O 1
ATOM 676 N N . LYS A 1 91 ? -3.737 -6.930 8.724 1.00 96.81 91 LYS A N 1
ATOM 677 C CA . LYS A 1 91 ? -4.430 -8.044 9.364 1.00 96.81 91 LYS A CA 1
ATOM 678 C C . LYS A 1 91 ? -4.215 -8.064 10.871 1.00 96.81 91 LYS A C 1
ATOM 680 O O . LYS A 1 91 ? -5.167 -8.392 11.576 1.00 96.81 91 LYS A O 1
ATOM 685 N N . GLU A 1 92 ? -3.063 -7.648 11.393 1.00 95.69 92 GLU A N 1
ATOM 686 C CA . GLU A 1 92 ? -2.869 -7.469 12.839 1.00 95.69 92 GLU A CA 1
ATOM 687 C C . GLU A 1 92 ? -3.882 -6.472 13.425 1.00 95.69 92 GLU A C 1
ATOM 689 O O . GLU A 1 92 ? -4.517 -6.742 14.452 1.00 95.69 92 GLU A O 1
ATOM 694 N N . HIS A 1 93 ? -4.126 -5.355 12.735 1.00 94.81 93 HIS A N 1
ATOM 695 C CA . HIS A 1 93 ? -5.086 -4.343 13.178 1.00 94.81 93 HIS A CA 1
ATOM 696 C C . HIS A 1 93 ? -6.549 -4.784 13.037 1.00 94.81 93 HIS A C 1
ATOM 698 O O . HIS A 1 93 ? -7.377 -4.511 13.916 1.00 94.81 93 HIS A O 1
ATOM 704 N N . VAL A 1 94 ? -6.884 -5.502 11.964 1.00 95.44 94 VAL A N 1
ATOM 705 C CA . VAL A 1 94 ? -8.222 -6.089 11.768 1.00 95.44 94 VAL A CA 1
ATOM 706 C C . VAL A 1 94 ? -8.484 -7.184 12.817 1.00 95.44 94 VAL A C 1
ATOM 708 O O . VAL A 1 94 ? -9.548 -7.207 13.445 1.00 95.44 94 VAL A O 1
ATOM 711 N N . TRP A 1 95 ? -7.475 -8.026 13.041 1.00 94.50 95 TRP A N 1
ATOM 712 C CA . TRP A 1 95 ? -7.254 -9.017 14.103 1.00 94.50 95 TRP A CA 1
ATOM 713 C C . TRP A 1 95 ? -7.452 -8.526 15.539 1.00 94.50 95 TRP A C 1
ATOM 715 O O . TRP A 1 95 ? -7.886 -9.272 16.425 1.00 94.50 95 TRP A O 1
ATOM 725 N N . ALA A 1 96 ? -7.113 -7.268 15.796 1.00 91.50 96 ALA A N 1
ATOM 726 C CA . ALA A 1 96 ? -7.085 -6.746 17.148 1.00 91.50 96 ALA A CA 1
ATOM 727 C C . ALA A 1 96 ? -8.472 -6.765 17.815 1.00 91.50 96 ALA A C 1
ATOM 729 O O . ALA A 1 96 ? -9.519 -6.578 17.184 1.00 91.50 96 ALA A O 1
ATOM 730 N N . ASN A 1 97 ? -8.471 -6.943 19.142 1.00 88.75 97 ASN A N 1
ATOM 731 C CA . ASN A 1 97 ? -9.679 -6.862 19.962 1.00 88.75 97 ASN A CA 1
ATOM 732 C C . ASN A 1 97 ? -10.415 -5.544 19.676 1.00 88.75 97 ASN A C 1
ATOM 734 O O . ASN A 1 97 ? -9.837 -4.470 19.839 1.00 88.75 97 ASN A O 1
ATOM 738 N N . GLN A 1 98 ? -11.698 -5.633 19.317 1.00 85.62 98 GLN A N 1
ATOM 739 C CA . GLN A 1 98 ? -12.521 -4.496 18.892 1.00 85.62 98 GLN A CA 1
ATOM 740 C C . GLN A 1 98 ? -12.498 -3.316 19.875 1.00 85.62 98 GLN A C 1
ATOM 742 O O . GLN A 1 98 ? -12.520 -2.169 19.446 1.00 85.62 98 GLN A O 1
ATOM 747 N N . LYS A 1 99 ? -12.390 -3.573 21.188 1.00 87.44 99 LYS A N 1
ATOM 748 C CA . LYS A 1 99 ? -12.334 -2.518 22.219 1.00 87.44 99 LYS A CA 1
ATOM 749 C C . LYS A 1 99 ? -11.016 -1.734 22.241 1.00 87.44 99 LYS A C 1
ATOM 751 O O . LYS A 1 99 ? -10.944 -0.696 22.885 1.00 87.44 99 LYS A O 1
ATOM 756 N N . ARG A 1 100 ? -9.968 -2.253 21.600 1.00 83.56 100 ARG A N 1
ATOM 757 C CA . ARG A 1 100 ? -8.614 -1.675 21.546 1.00 83.56 100 ARG A CA 1
ATOM 758 C C . ARG A 1 100 ? -8.144 -1.448 20.108 1.00 83.56 100 ARG A C 1
ATOM 760 O O . ARG A 1 100 ? -6.948 -1.310 19.877 1.00 83.56 100 ARG A O 1
ATOM 767 N N . ARG A 1 101 ? -9.062 -1.478 19.140 1.00 88.94 101 ARG A N 1
ATOM 768 C CA . ARG A 1 101 ? -8.717 -1.347 17.728 1.00 88.94 101 ARG A CA 1
ATOM 769 C C . ARG A 1 101 ? -8.290 0.086 17.431 1.00 88.94 101 ARG A C 1
ATOM 771 O O . ARG A 1 101 ? -9.070 1.017 17.611 1.00 88.94 101 ARG A O 1
ATOM 778 N N . ASP A 1 102 ? -7.074 0.232 16.930 1.00 91.81 102 ASP A N 1
ATOM 779 C CA . ASP A 1 102 ? -6.581 1.496 16.402 1.00 91.81 102 ASP A CA 1
ATOM 780 C C . ASP A 1 102 ? -7.008 1.634 14.936 1.00 91.81 102 ASP A C 1
ATOM 782 O O . ASP A 1 102 ? -6.403 1.068 14.026 1.00 91.81 102 ASP A O 1
ATOM 786 N N . VAL A 1 103 ? -8.108 2.356 14.714 1.00 92.88 103 VAL A N 1
ATOM 787 C CA . VAL A 1 103 ? -8.667 2.587 13.373 1.00 92.88 103 VAL A CA 1
ATOM 788 C C . VAL A 1 103 ? -7.753 3.482 12.531 1.00 92.88 103 VAL A C 1
ATOM 790 O O . VAL A 1 103 ? -7.741 3.357 11.308 1.00 92.88 103 VAL A O 1
ATOM 793 N N . VAL A 1 104 ? -6.969 4.359 13.165 1.00 92.62 104 VAL A N 1
ATOM 794 C CA . VAL A 1 104 ? -6.032 5.242 12.461 1.00 92.62 104 VAL A CA 1
ATOM 795 C C . VAL A 1 104 ? -4.865 4.424 11.917 1.00 92.62 104 VAL A C 1
ATOM 797 O O . VAL A 1 104 ? -4.542 4.555 10.737 1.00 92.62 104 VAL A O 1
ATOM 800 N N . ALA A 1 105 ? -4.292 3.537 12.735 1.00 92.44 105 ALA A N 1
ATOM 801 C CA . ALA A 1 105 ? -3.250 2.611 12.295 1.00 92.44 105 ALA A CA 1
ATOM 802 C C . ALA A 1 105 ? -3.772 1.638 11.225 1.00 92.44 105 ALA A C 1
ATOM 804 O O . ALA A 1 105 ? -3.175 1.513 10.164 1.00 92.44 105 ALA A O 1
ATOM 805 N N . MET A 1 106 ? -4.964 1.062 11.421 1.00 95.38 106 MET A N 1
ATOM 806 C CA . MET A 1 106 ? -5.596 0.190 10.423 1.00 95.38 106 MET A CA 1
ATOM 807 C C . MET A 1 106 ? -5.777 0.886 9.064 1.00 95.38 106 MET A C 1
ATOM 809 O O . MET A 1 106 ? -5.514 0.300 8.019 1.00 95.38 106 MET A O 1
ATOM 813 N N . ARG A 1 107 ? -6.219 2.151 9.063 1.00 95.81 107 ARG A N 1
ATOM 814 C CA . ARG A 1 107 ? -6.358 2.947 7.836 1.00 95.81 107 ARG A CA 1
ATOM 815 C C . ARG A 1 107 ? -5.003 3.200 7.180 1.00 95.81 107 ARG A C 1
ATOM 817 O O . ARG A 1 107 ? -4.916 3.152 5.958 1.00 95.81 107 ARG A O 1
ATOM 824 N N . LYS A 1 108 ? -3.973 3.492 7.975 1.00 95.50 108 LYS A N 1
ATOM 825 C CA . LYS A 1 108 ? -2.606 3.696 7.489 1.00 95.50 108 LYS A CA 1
ATOM 826 C C . LYS A 1 108 ? -2.085 2.444 6.773 1.00 95.50 108 LYS A C 1
ATOM 828 O O . LYS A 1 108 ? -1.685 2.566 5.619 1.00 95.50 108 LYS A O 1
ATOM 833 N N . GLU A 1 109 ? -2.193 1.267 7.388 1.00 97.75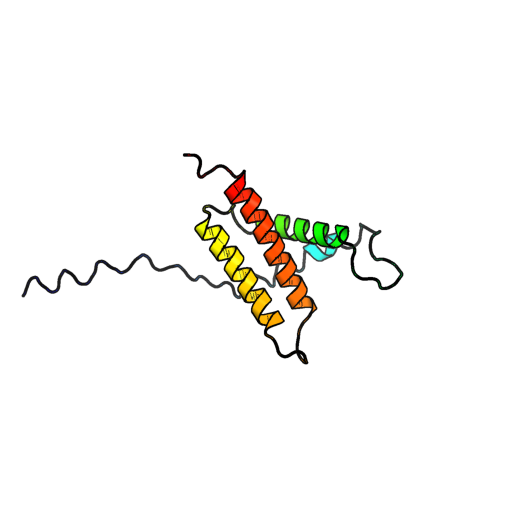 109 GLU A N 1
ATOM 834 C CA . GLU A 1 109 ? -1.724 0.024 6.753 1.00 97.75 109 GLU A CA 1
ATOM 835 C C . GLU A 1 109 ? -2.561 -0.341 5.512 1.00 97.75 109 GLU A C 1
ATOM 837 O O . GLU A 1 109 ? -2.034 -0.837 4.521 1.00 97.75 109 GLU A O 1
ATOM 842 N N . ALA A 1 110 ? -3.853 0.011 5.480 1.00 98.06 110 ALA A N 1
ATOM 843 C CA . ALA A 1 110 ? -4.663 -0.136 4.268 1.00 98.06 110 ALA A CA 1
ATOM 844 C C . ALA A 1 110 ? -4.187 0.765 3.109 1.00 98.06 110 ALA A C 1
ATOM 846 O O . ALA A 1 110 ? -4.194 0.330 1.956 1.00 98.06 110 ALA A O 1
ATOM 847 N N . VAL A 1 111 ? -3.763 2.004 3.394 1.00 98.00 111 VAL A N 1
ATOM 848 C CA . VAL A 1 111 ? -3.179 2.899 2.376 1.00 98.00 111 VAL A CA 1
ATOM 849 C C . VAL A 1 111 ? -1.840 2.352 1.878 1.00 98.00 111 VAL A C 1
ATOM 851 O O . VAL A 1 111 ? -1.619 2.344 0.668 1.00 98.00 111 VAL A O 1
ATOM 854 N N . GLN A 1 112 ? -0.978 1.854 2.770 1.00 97.62 112 GLN A N 1
ATOM 855 C CA . GLN A 1 112 ? 0.299 1.234 2.392 1.00 97.62 112 GLN A CA 1
ATOM 856 C C . GLN A 1 112 ? 0.103 -0.002 1.512 1.00 97.62 112 GLN A C 1
ATOM 858 O O . GLN A 1 112 ? 0.700 -0.085 0.439 1.00 97.62 112 GLN A O 1
ATOM 863 N N . LEU A 1 113 ? -0.804 -0.907 1.891 1.00 98.50 113 LEU A N 1
ATOM 864 C CA . LEU A 1 113 ? -1.147 -2.078 1.085 1.00 98.50 113 LEU A CA 1
ATOM 865 C C . LEU A 1 113 ? -1.635 -1.680 -0.318 1.00 98.50 113 LEU A C 1
ATOM 867 O O . LEU 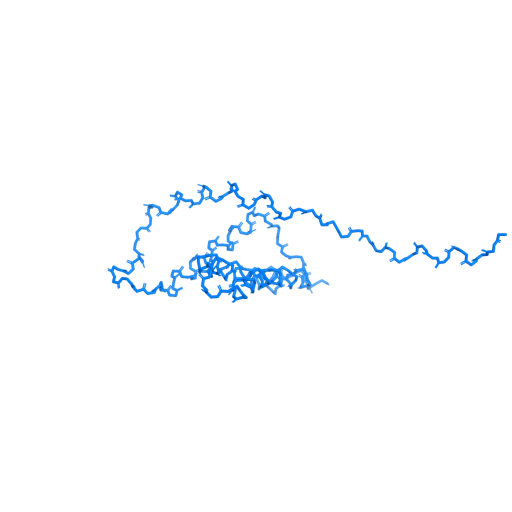A 1 113 ? -1.184 -2.238 -1.321 1.00 98.50 113 LEU A O 1
ATOM 871 N N . ALA A 1 114 ? -2.525 -0.686 -0.408 1.00 98.56 114 ALA A N 1
ATOM 872 C CA . ALA A 1 114 ? -2.997 -0.172 -1.692 1.00 98.56 114 ALA A CA 1
ATOM 873 C C . ALA A 1 114 ? -1.856 0.446 -2.519 1.00 98.56 114 ALA A C 1
ATOM 875 O O . ALA A 1 114 ? -1.757 0.193 -3.721 1.00 98.56 114 ALA A O 1
ATOM 876 N N . ALA A 1 115 ? -0.963 1.209 -1.887 1.00 98.25 115 ALA A N 1
ATOM 877 C CA . ALA A 1 115 ? 0.207 1.772 -2.547 1.00 98.25 115 ALA A CA 1
ATOM 878 C C . ALA A 1 115 ? 1.152 0.681 -3.074 1.00 98.25 115 ALA A C 1
ATOM 880 O O . ALA A 1 115 ? 1.654 0.799 -4.193 1.00 98.25 115 ALA A O 1
ATOM 881 N N . MET A 1 116 ? 1.364 -0.409 -2.328 1.00 98.06 116 MET A N 1
ATOM 882 C CA . MET A 1 116 ? 2.208 -1.520 -2.784 1.00 98.06 116 MET A CA 1
ATOM 883 C C . MET A 1 116 ? 1.578 -2.289 -3.941 1.00 98.06 116 MET A C 1
ATOM 885 O O . MET A 1 116 ? 2.295 -2.686 -4.856 1.00 98.06 116 MET A O 1
ATOM 889 N N . ALA A 1 117 ? 0.250 -2.410 -3.987 1.00 98.50 117 ALA A N 1
ATOM 890 C CA . ALA A 1 117 ? -0.439 -2.949 -5.158 1.00 98.50 117 ALA A CA 1
ATOM 891 C C . ALA A 1 117 ? -0.238 -2.069 -6.410 1.00 98.50 117 ALA A C 1
ATOM 893 O O . ALA A 1 117 ? 0.022 -2.592 -7.495 1.00 98.50 117 ALA A O 1
ATOM 894 N N . VAL A 1 118 ? -0.290 -0.737 -6.269 1.00 98.19 118 VAL A N 1
ATOM 895 C CA . VAL A 1 118 ? 0.012 0.198 -7.372 1.00 98.19 118 VAL A CA 1
ATOM 896 C C . VAL A 1 118 ? 1.466 0.062 -7.825 1.00 98.19 118 VAL A C 1
ATOM 898 O O . VAL A 1 118 ? 1.734 0.003 -9.026 1.00 98.19 118 VAL A O 1
ATOM 901 N N . ARG A 1 119 ? 2.411 -0.036 -6.883 1.00 96.06 119 ARG A N 1
ATOM 902 C CA . ARG A 1 119 ? 3.825 -0.259 -7.206 1.00 96.06 119 ARG A CA 1
ATOM 903 C C . ARG A 1 119 ? 4.063 -1.602 -7.879 1.00 96.06 119 ARG A C 1
ATOM 905 O O . ARG A 1 119 ? 4.833 -1.649 -8.826 1.00 96.06 119 ARG A O 1
ATOM 912 N N . PHE A 1 120 ? 3.391 -2.669 -7.457 1.00 96.50 120 PHE A N 1
ATOM 913 C CA . PHE A 1 120 ? 3.458 -3.965 -8.130 1.00 96.50 120 PHE A CA 1
ATOM 914 C C . PHE A 1 120 ? 3.001 -3.852 -9.585 1.00 96.50 120 PHE A C 1
ATOM 916 O O . PHE A 1 120 ? 3.719 -4.269 -10.491 1.00 96.50 120 PHE A O 1
ATOM 923 N N . LEU A 1 121 ? 1.843 -3.226 -9.821 1.00 96.75 121 LEU A N 1
ATOM 924 C CA . LEU A 1 121 ? 1.337 -2.984 -11.171 1.00 96.75 121 LEU A CA 1
ATOM 925 C C . LEU A 1 121 ? 2.368 -2.221 -12.020 1.00 96.75 121 LEU A C 1
ATOM 927 O O . LEU A 1 121 ? 2.723 -2.667 -13.108 1.00 96.75 121 LEU A O 1
ATOM 931 N N . ARG A 1 122 ? 2.908 -1.115 -11.498 1.00 95.19 122 ARG A N 1
ATOM 932 C CA . ARG A 1 122 ? 3.836 -0.258 -12.243 1.00 95.19 122 ARG A CA 1
ATOM 933 C C . ARG A 1 122 ? 5.215 -0.881 -12.448 1.00 95.19 122 ARG A C 1
ATOM 935 O O . ARG A 1 122 ? 5.741 -0.848 -13.554 1.00 95.19 122 ARG A O 1
ATOM 942 N N . ASP A 1 123 ? 5.825 -1.398 -11.389 1.00 94.44 123 ASP A N 1
ATOM 943 C CA . ASP A 1 123 ? 7.227 -1.823 -11.386 1.00 94.44 123 ASP A CA 1
ATOM 944 C C . ASP A 1 123 ? 7.394 -3.244 -11.954 1.00 94.44 123 ASP A C 1
ATOM 946 O O . ASP A 1 123 ? 8.431 -3.533 -12.554 1.00 94.44 123 ASP A O 1
ATOM 950 N N . VAL A 1 124 ? 6.381 -4.112 -11.803 1.00 93.44 124 VAL A N 1
ATOM 951 C CA . VAL A 1 124 ? 6.418 -5.518 -12.246 1.00 93.44 124 VAL A CA 1
ATOM 952 C C . VAL A 1 124 ? 5.629 -5.720 -13.539 1.00 93.44 124 VAL A C 1
ATOM 954 O O . VAL A 1 124 ? 6.201 -6.182 -14.525 1.00 93.44 124 VAL A O 1
ATOM 957 N N . CYS A 1 125 ? 4.339 -5.368 -13.571 1.00 93.62 125 CYS A N 1
ATOM 958 C CA . CYS A 1 125 ? 3.493 -5.656 -14.738 1.00 93.62 125 CYS A CA 1
ATOM 959 C C . CYS A 1 125 ? 3.816 -4.740 -15.929 1.00 93.62 125 CYS A C 1
ATOM 961 O O . CYS A 1 125 ? 3.965 -5.218 -17.056 1.00 93.62 125 CYS A O 1
ATOM 963 N N . ASP A 1 126 ? 3.962 -3.437 -15.674 1.00 90.25 126 ASP A N 1
ATOM 964 C CA . ASP A 1 126 ? 4.233 -2.431 -16.710 1.00 90.25 126 ASP A CA 1
ATOM 965 C C . ASP A 1 126 ? 5.736 -2.124 -16.858 1.00 90.25 126 ASP A C 1
ATOM 967 O O . ASP A 1 126 ? 6.187 -1.681 -17.916 1.00 90.25 126 ASP A O 1
ATOM 971 N N . GLY A 1 127 ? 6.533 -2.410 -15.820 1.00 72.25 127 GLY A N 1
ATOM 972 C CA . GLY A 1 127 ? 7.961 -2.084 -15.708 1.00 72.25 127 GLY A CA 1
ATOM 973 C C . GLY A 1 127 ? 8.903 -2.919 -16.581 1.00 72.25 127 GLY A C 1
ATOM 974 O O . GLY A 1 127 ? 10.114 -2.694 -16.570 1.00 72.25 127 GLY A O 1
ATOM 975 N N . GLY A 1 128 ? 8.367 -3.860 -17.364 1.00 55.91 128 GLY A N 1
ATOM 976 C CA . GLY A 1 128 ? 8.996 -4.392 -18.577 1.00 55.91 128 GLY A CA 1
ATOM 977 C C . GLY A 1 128 ? 10.299 -5.185 -18.422 1.00 55.91 128 GLY A C 1
ATOM 978 O O . GLY A 1 128 ? 10.923 -5.479 -19.439 1.00 55.91 128 GLY A O 1
ATOM 979 N N . ARG A 1 129 ? 10.733 -5.553 -17.209 1.00 56.81 129 ARG A N 1
ATOM 980 C CA . ARG A 1 129 ? 12.010 -6.272 -17.015 1.00 56.81 129 ARG A CA 1
ATOM 981 C C . ARG A 1 129 ? 11.929 -7.796 -17.153 1.00 56.81 129 ARG A C 1
ATOM 983 O O . ARG A 1 129 ? 12.966 -8.417 -17.331 1.00 56.81 129 ARG A O 1
ATOM 990 N N . GLU A 1 130 ? 10.731 -8.383 -17.176 1.00 50.75 130 GLU A N 1
ATOM 991 C CA . GLU A 1 130 ? 10.524 -9.816 -17.481 1.00 50.75 130 GLU A CA 1
ATOM 992 C C . GLU A 1 130 ? 10.308 -10.093 -18.991 1.00 50.75 130 GLU A C 1
ATOM 994 O O . GLU A 1 130 ? 9.869 -11.172 -19.376 1.00 50.75 130 GLU A O 1
ATOM 999 N N . ARG A 1 131 ? 10.620 -9.133 -19.880 1.00 47.12 131 ARG A N 1
ATOM 1000 C CA . ARG A 1 131 ? 10.600 -9.323 -21.349 1.00 47.12 131 ARG A CA 1
ATOM 1001 C C . ARG A 1 131 ? 11.987 -9.585 -21.964 1.00 47.12 131 ARG A C 1
ATOM 1003 O O . ARG A 1 131 ? 12.205 -9.216 -23.118 1.00 47.12 131 ARG A O 1
ATOM 1010 N N . ALA A 1 132 ? 12.913 -10.180 -21.213 1.00 39.41 132 ALA A N 1
ATOM 1011 C CA . ALA A 1 132 ? 14.238 -10.580 -21.700 1.00 39.41 132 ALA A CA 1
ATOM 1012 C C . ALA A 1 132 ? 14.395 -12.102 -21.678 1.00 39.41 132 ALA A C 1
ATOM 1014 O O . ALA A 1 132 ? 14.065 -12.702 -20.632 1.00 39.41 132 ALA A O 1
#

Organism: NCBI:txid287609

Solvent-accessible surface area (backbone atoms only — not comparable to full-atom values): 8310 Å² total; per-residue (Å²): 137,71,90,75,73,76,80,78,77,88,82,76,70,78,80,79,81,84,74,77,86,84,73,74,77,75,72,63,76,66,69,65,64,66,72,71,75,81,72,82,88,73,80,60,92,75,82,60,80,81,49,71,67,58,54,52,52,51,26,52,52,47,37,55,52,47,60,75,74,41,80,77,51,88,39,68,68,58,36,49,52,55,39,51,49,35,46,51,58,24,43,52,38,70,68,37,59,77,94,74,48,53,62,67,59,33,52,50,30,48,39,50,31,52,18,43,52,52,46,35,47,49,34,45,72,66,46,59,74,87,78,118

Foldseek 3Di:
DDPVVVPPPPPPDDPPPPPDPDDPPPPPVPPVVVVVPPDDDFPPPPPDDGDPVVLVVLLVVLLVVCVVVDPQQDEPVSLVVQLVVLVVQLCVLVVDDPVPRDVVSNSVSVSNSSSSVVSCCVRYVVVCPVVD

Secondary structure (DSSP, 8-state):
--TTSTTSSS--PPP-----TTSGGGSSTTTGGGTTSS----S-TT-PPPPHHHHHHHHHHHHHHHHHHSPPP-SHHHHHHHHHHHHHHHHHHHHS-GGG--HHHHHHHHHHHHHHHHHHIIIIISS-TT--

Nearest PDB structures (foldseek):
  3cra-assembly1_A  TM=5.160E-01  e=8.962E-02  Escherichia coli K-12
  7bgn-assembly3_E  TM=4.764E-01  e=2.068E-01  Medicago truncatula
  7bgn-assembly2_C  TM=5.143E-01  e=3.142E-01  Medicago truncatula

Sequence (132 aa):
MNDQEQLSMAEQGPPVIMVERGAMIRLLSRSLTLAKLEGATGLDPAGGAPSLECMLAEIGIEVARAETLWPPIHSAHEGYAVILEEFDELKEHVWANQKRRDVVAMRKEAVQLAAMAVRFLRDVCDGGRERA

Radius of gyration: 20.85 Å; Cα contacts (8 Å, |Δi|>4): 71; chains: 1; bounding box: 58×68×44 Å